Protein AF-A0A318SWR9-F1 (afdb_monomer_lite)

Secondary structure (DSSP, 8-state):
--------------------SSSSHHHHHHHHHHT---------HHHHHHHHHHHHHHTS-HHHHHHHHHHHHHH-TTTTTTTTTTSS--

Organism: NCBI:txid54067

Sequence (90 aa):
MQLDLLSSNPGNEKRKGRPPIHADAAARKRAHRANVSRIDYSDDAAHVAKMQEIADQLGCSLAELMRSMTRVALTNRNWRQLGLYGSKGH

Structure (mmCIF, N/CA/C/O backbone):
data_AF-A0A318SWR9-F1
#
_entry.id   AF-A0A318SWR9-F1
#
loop_
_atom_site.group_PDB
_atom_site.id
_atom_site.type_symbol
_atom_site.label_atom_id
_atom_site.label_alt_id
_atom_site.label_comp_id
_atom_site.label_asym_id
_atom_site.label_entity_id
_atom_site.label_seq_id
_atom_site.pdbx_PDB_ins_code
_atom_site.Cartn_x
_atom_site.Cartn_y
_atom_site.Cartn_z
_atom_site.occupancy
_atom_site.B_iso_or_equiv
_atom_site.auth_seq_id
_atom_site.auth_comp_id
_atom_site.auth_asym_id
_atom_site.auth_atom_id
_atom_site.pdbx_PDB_model_n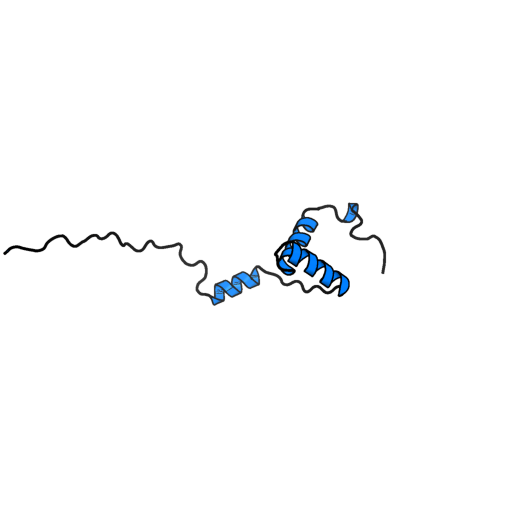um
ATOM 1 N N . MET A 1 1 ? -11.790 -9.269 -74.970 1.00 45.34 1 MET A N 1
ATOM 2 C CA . MET A 1 1 ? -10.362 -9.649 -74.907 1.00 45.34 1 MET A 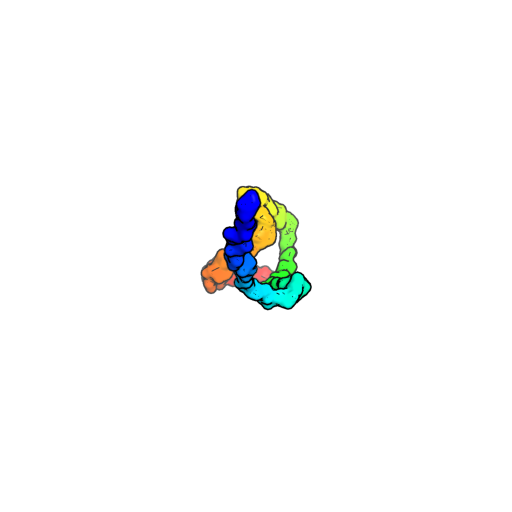CA 1
ATOM 3 C C . MET A 1 1 ? -9.565 -8.418 -74.505 1.00 45.34 1 MET A C 1
ATOM 5 O O . MET A 1 1 ? -9.949 -7.345 -74.944 1.00 45.34 1 MET A O 1
ATOM 9 N N . GLN A 1 2 ? -8.483 -8.635 -73.745 1.00 41.25 2 GLN A N 1
ATOM 10 C CA . GLN A 1 2 ? -7.557 -7.687 -73.091 1.00 41.25 2 GLN A CA 1
ATOM 11 C C . GLN A 1 2 ? -8.042 -7.069 -71.777 1.00 41.25 2 GLN A C 1
ATOM 13 O O . GLN A 1 2 ? -9.149 -6.554 -71.718 1.00 41.25 2 GLN A O 1
ATOM 18 N N . LEU A 1 3 ? -7.236 -6.971 -70.726 1.00 41.66 3 LEU A N 1
ATOM 19 C CA . LEU A 1 3 ? -6.163 -7.793 -70.141 1.00 41.66 3 LEU A CA 1
ATOM 20 C C . LEU A 1 3 ? -5.942 -7.109 -68.778 1.00 41.66 3 LEU A C 1
ATOM 22 O O . LEU A 1 3 ? -5.906 -5.878 -68.726 1.00 41.66 3 LEU A O 1
ATOM 26 N N . ASP A 1 4 ? -5.826 -7.875 -67.698 1.00 48.06 4 ASP A N 1
ATOM 27 C CA . ASP A 1 4 ? -5.424 -7.382 -66.380 1.00 48.06 4 ASP A CA 1
ATOM 28 C C . ASP A 1 4 ? -4.173 -6.499 -66.469 1.00 48.06 4 ASP A C 1
ATOM 30 O O . ASP A 1 4 ? -3.234 -6.884 -67.153 1.00 48.06 4 ASP A O 1
ATOM 34 N N . LEU A 1 5 ? -4.119 -5.373 -65.749 1.00 50.00 5 LEU A N 1
ATOM 35 C CA . LEU A 1 5 ? -2.892 -4.889 -65.102 1.00 50.00 5 LEU A CA 1
ATOM 36 C C . LEU A 1 5 ? -3.196 -3.657 -64.233 1.00 50.00 5 LEU A C 1
ATOM 38 O O . LEU A 1 5 ? -3.498 -2.588 -64.751 1.00 50.00 5 LEU A O 1
ATOM 42 N N . LEU A 1 6 ? -3.091 -3.848 -62.912 1.00 46.84 6 LEU A N 1
ATOM 43 C CA . LEU A 1 6 ? -2.599 -2.924 -61.863 1.00 46.84 6 LEU A CA 1
ATOM 44 C C . LEU A 1 6 ? -3.181 -3.302 -60.485 1.00 46.84 6 LEU A C 1
ATOM 46 O O . LEU A 1 6 ? -3.578 -2.464 -59.680 1.00 46.84 6 LEU A O 1
ATOM 50 N N . SER A 1 7 ? -3.169 -4.602 -60.171 1.00 53.81 7 SER A N 1
ATOM 51 C CA . SER A 1 7 ? -3.027 -5.043 -58.784 1.00 53.81 7 SER A CA 1
ATOM 52 C C . SER A 1 7 ? -1.559 -4.894 -58.405 1.00 53.81 7 SER A C 1
ATOM 54 O O . SER A 1 7 ? -0.746 -5.738 -58.774 1.00 53.81 7 SER A O 1
ATOM 56 N N . SER A 1 8 ? -1.218 -3.823 -57.694 1.00 45.72 8 SER A N 1
ATOM 57 C CA . SER A 1 8 ? -0.077 -3.763 -56.773 1.00 45.72 8 SER A CA 1
ATOM 58 C C . SER A 1 8 ? -0.161 -2.458 -55.992 1.00 45.72 8 SER A C 1
ATOM 60 O O . SER A 1 8 ? 0.350 -1.432 -56.422 1.00 45.72 8 SER A O 1
ATOM 62 N N . ASN A 1 9 ? -0.826 -2.493 -54.840 1.00 50.78 9 ASN A N 1
ATOM 63 C CA . ASN A 1 9 ? -0.669 -1.466 -53.819 1.00 50.78 9 ASN A CA 1
ATOM 64 C C . ASN A 1 9 ? 0.380 -1.990 -52.817 1.00 50.78 9 ASN A C 1
ATOM 66 O O . ASN A 1 9 ? 0.016 -2.775 -51.939 1.00 50.78 9 ASN A O 1
ATOM 70 N N . PRO A 1 10 ? 1.680 -1.645 -52.926 1.00 47.91 10 PRO A N 1
ATOM 71 C CA . PRO A 1 10 ? 2.714 -2.145 -52.017 1.00 47.91 10 PRO A CA 1
ATOM 72 C C . PRO A 1 10 ? 2.729 -1.359 -50.691 1.00 47.91 10 PRO A C 1
ATOM 74 O O . PRO A 1 10 ? 3.780 -1.055 -50.143 1.00 47.91 10 PRO A O 1
ATOM 77 N N . GLY A 1 11 ? 1.556 -0.998 -50.166 1.00 43.16 11 GLY A N 1
ATOM 78 C CA . GLY A 1 11 ? 1.410 -0.108 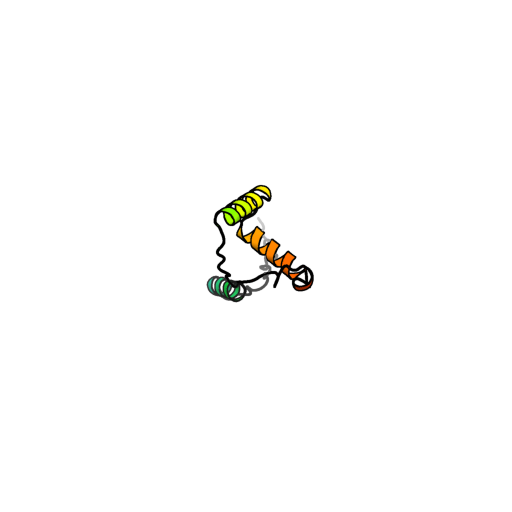-49.012 1.00 43.16 11 GLY A CA 1
ATOM 79 C C . GLY A 1 11 ? 1.290 -0.800 -47.653 1.00 43.16 11 GLY A C 1
ATOM 80 O O . GLY A 1 11 ? 0.982 -0.129 -46.673 1.00 43.16 11 GLY A O 1
ATOM 81 N N . ASN A 1 12 ? 1.496 -2.120 -47.565 1.00 49.97 12 ASN A N 1
ATOM 82 C CA . ASN A 1 12 ? 1.496 -2.846 -46.288 1.00 49.97 12 ASN A CA 1
ATOM 83 C C . ASN A 1 12 ? 2.917 -3.251 -45.868 1.00 49.97 12 ASN A C 1
ATOM 85 O O . ASN A 1 12 ? 3.160 -4.375 -45.418 1.00 49.97 12 ASN A O 1
ATOM 89 N N . GLU A 1 13 ? 3.879 -2.335 -46.023 1.00 54.41 13 GLU A N 1
ATOM 90 C CA . GLU A 1 13 ? 5.126 -2.421 -45.270 1.00 54.41 13 GLU A CA 1
ATOM 91 C C . GLU A 1 13 ? 4.764 -2.394 -43.788 1.00 54.41 13 GLU A C 1
ATOM 93 O O . GLU A 1 13 ? 4.347 -1.374 -43.235 1.00 54.41 13 GLU A O 1
ATOM 98 N N . LYS A 1 14 ? 4.860 -3.571 -43.164 1.00 58.94 14 LYS A N 1
ATOM 99 C CA . LYS A 1 14 ? 4.692 -3.803 -41.731 1.00 58.94 14 LYS A CA 1
ATOM 100 C C . LYS A 1 14 ? 5.313 -2.629 -40.980 1.00 58.94 14 LYS A C 1
ATOM 102 O O . LYS A 1 14 ? 6.538 -2.540 -40.916 1.00 58.94 14 LYS A O 1
ATOM 107 N N . ARG A 1 15 ? 4.489 -1.742 -40.406 1.00 57.88 15 ARG A N 1
ATOM 108 C CA . ARG A 1 15 ? 4.966 -0.722 -39.466 1.00 57.88 15 ARG A CA 1
ATOM 109 C C . ARG A 1 15 ? 5.732 -1.482 -38.392 1.00 57.88 15 ARG A C 1
ATOM 111 O O . ARG A 1 15 ? 5.117 -2.165 -37.573 1.00 57.88 15 ARG A O 1
ATOM 118 N N . LYS A 1 16 ? 7.067 -1.451 -38.452 1.00 61.47 16 LYS A N 1
ATOM 119 C CA . LYS A 1 16 ? 7.932 -2.056 -37.442 1.00 61.47 16 LYS A CA 1
ATOM 120 C C . LYS A 1 16 ? 7.672 -1.266 -36.171 1.00 61.47 16 LYS A C 1
ATOM 122 O O . LYS A 1 16 ? 8.252 -0.206 -35.955 1.00 61.47 16 LYS A O 1
ATOM 127 N N . GLY A 1 17 ? 6.721 -1.749 -35.375 1.00 69.12 17 GLY A N 1
ATOM 128 C CA . GLY A 1 17 ? 6.492 -1.250 -34.033 1.00 69.12 17 GLY A CA 1
ATOM 129 C C . GLY A 1 17 ? 7.803 -1.282 -33.254 1.00 69.12 17 GLY A C 1
ATOM 130 O O . GLY A 1 17 ? 8.732 -2.015 -33.611 1.00 69.12 17 GLY A O 1
ATOM 131 N N . ARG A 1 18 ? 7.885 -0.466 -32.199 1.00 67.50 18 ARG A N 1
ATOM 132 C CA . ARG A 1 18 ? 9.051 -0.439 -31.314 1.00 67.50 18 ARG A CA 1
ATOM 133 C C . ARG A 1 18 ? 9.447 -1.883 -30.972 1.00 67.50 18 ARG A C 1
ATOM 135 O O . ARG A 1 18 ? 8.570 -2.630 -30.527 1.00 67.50 18 ARG A O 1
ATOM 142 N N . PRO A 1 19 ? 10.714 -2.285 -31.184 1.00 70.88 19 PRO A N 1
ATOM 143 C CA . PRO A 1 19 ? 11.138 -3.635 -30.852 1.00 70.88 19 PRO A CA 1
ATOM 144 C C . PRO A 1 19 ? 10.816 -3.922 -29.379 1.00 70.88 19 PRO A C 1
ATOM 146 O O . PRO A 1 19 ? 10.904 -3.011 -28.542 1.00 70.88 19 PRO A O 1
ATOM 149 N N . PRO A 1 20 ? 10.386 -5.152 -29.052 1.00 69.56 20 PRO A N 1
ATOM 150 C CA . PRO A 1 20 ? 10.019 -5.495 -27.690 1.00 69.56 20 PRO A CA 1
ATOM 151 C C . PRO A 1 20 ? 11.225 -5.280 -26.768 1.00 69.56 20 PRO A C 1
ATOM 153 O O . PRO A 1 20 ? 12.311 -5.793 -27.010 1.00 69.56 20 PRO A O 1
ATOM 156 N N . ILE A 1 21 ? 11.022 -4.495 -25.705 1.00 79.25 21 ILE A N 1
ATOM 157 C CA . ILE A 1 21 ? 12.058 -4.155 -24.709 1.00 79.25 21 ILE A CA 1
ATOM 158 C C . ILE A 1 21 ? 12.559 -5.416 -23.986 1.00 79.25 21 ILE A C 1
ATOM 160 O O . ILE A 1 21 ? 13.688 -5.468 -23.507 1.00 79.25 21 ILE A O 1
ATOM 164 N N . HIS A 1 22 ? 11.705 -6.436 -23.894 1.00 81.94 22 HIS A N 1
ATOM 165 C CA . HIS A 1 22 ? 11.999 -7.704 -23.244 1.00 81.94 22 HIS A CA 1
ATOM 166 C C . HIS A 1 22 ? 12.017 -8.827 -24.276 1.00 81.94 22 HIS A C 1
ATOM 168 O O . HIS A 1 22 ? 11.138 -8.882 -25.134 1.00 81.94 22 HIS A O 1
ATOM 174 N N . ALA A 1 23 ? 12.987 -9.734 -24.144 1.00 77.38 23 ALA A N 1
ATOM 175 C CA . ALA A 1 23 ? 13.144 -10.883 -25.033 1.00 77.38 23 ALA A CA 1
ATOM 176 C C . ALA A 1 23 ? 11.911 -11.806 -25.033 1.00 77.38 23 ALA A C 1
ATOM 178 O O . ALA A 1 23 ? 11.554 -12.356 -26.069 1.00 77.38 23 ALA A O 1
ATOM 179 N N . ASP A 1 24 ? 11.236 -11.945 -23.887 1.00 85.06 24 ASP A N 1
ATOM 180 C CA . ASP A 1 24 ? 10.031 -12.756 -23.729 1.00 85.06 24 ASP A CA 1
ATOM 181 C C . ASP A 1 24 ? 9.130 -12.258 -22.572 1.00 85.06 24 ASP A C 1
ATOM 183 O O . ASP A 1 24 ? 9.431 -11.310 -21.830 1.00 85.06 24 ASP A O 1
ATOM 187 N N . ALA A 1 25 ? 7.973 -12.908 -22.401 1.00 80.38 25 ALA A N 1
ATOM 188 C CA . ALA A 1 25 ? 7.037 -12.591 -21.323 1.00 80.38 25 ALA A CA 1
ATOM 189 C C . ALA A 1 25 ? 7.610 -12.886 -19.923 1.00 80.38 25 ALA A C 1
ATOM 191 O O . ALA A 1 25 ? 7.210 -12.235 -18.951 1.00 80.38 25 ALA A O 1
ATOM 192 N N . ALA A 1 26 ? 8.533 -13.844 -19.804 1.00 81.62 26 ALA A N 1
ATOM 193 C CA . ALA A 1 26 ? 9.184 -14.193 -18.546 1.00 81.62 26 ALA A CA 1
ATOM 194 C C . ALA A 1 26 ? 10.169 -13.100 -18.101 1.00 81.62 26 ALA A C 1
ATOM 196 O O . ALA A 1 26 ? 10.144 -12.690 -16.939 1.00 81.62 26 ALA A O 1
ATOM 197 N N . ALA A 1 27 ? 10.957 -12.555 -19.025 1.00 80.62 27 ALA A N 1
ATOM 198 C CA . ALA A 1 27 ? 11.851 -11.424 -18.828 1.00 80.62 27 ALA A CA 1
ATOM 199 C C . ALA A 1 27 ? 11.069 -10.171 -18.433 1.00 80.62 27 ALA A C 1
ATOM 201 O O . ALA A 1 27 ? 11.460 -9.486 -17.490 1.00 80.62 27 ALA A O 1
ATOM 202 N N . ARG A 1 28 ? 9.906 -9.922 -19.053 1.00 81.56 28 ARG A N 1
ATOM 203 C CA . ARG A 1 28 ? 8.996 -8.845 -18.626 1.00 81.56 28 ARG A CA 1
ATOM 204 C C . ARG A 1 28 ? 8.550 -9.016 -17.171 1.00 81.56 28 ARG A C 1
ATOM 206 O O . ARG A 1 28 ? 8.612 -8.069 -16.391 1.00 81.56 28 ARG A O 1
ATOM 213 N N . LYS A 1 29 ? 8.117 -10.222 -16.782 1.00 82.06 29 LYS A N 1
ATOM 214 C CA . LYS A 1 29 ? 7.708 -10.517 -15.395 1.00 82.06 29 LYS A CA 1
ATOM 215 C C . LYS A 1 29 ? 8.878 -10.378 -14.416 1.00 82.06 29 LYS A C 1
ATOM 217 O O . LYS A 1 29 ? 8.686 -9.842 -13.328 1.00 82.06 29 LYS A O 1
ATOM 222 N N . ARG A 1 30 ? 10.080 -10.823 -14.795 1.00 79.00 30 ARG A N 1
ATOM 223 C CA . ARG A 1 30 ? 11.299 -10.708 -13.980 1.00 79.00 30 ARG A CA 1
ATOM 224 C C . ARG A 1 30 ? 11.700 -9.248 -13.774 1.00 79.00 30 ARG A C 1
ATOM 226 O O . ARG A 1 30 ? 11.922 -8.854 -12.638 1.00 79.00 30 ARG A O 1
ATOM 233 N N . ALA A 1 31 ? 11.715 -8.447 -14.838 1.00 80.56 31 ALA A N 1
ATOM 234 C CA . ALA A 1 31 ? 12.001 -7.016 -14.764 1.00 80.56 31 ALA A CA 1
ATOM 235 C C . ALA A 1 31 ? 10.962 -6.268 -13.914 1.00 80.56 31 ALA A C 1
ATOM 237 O O . ALA A 1 31 ? 11.319 -5.419 -13.104 1.00 80.56 31 ALA A O 1
ATOM 238 N N . HIS A 1 32 ? 9.679 -6.619 -14.039 1.00 77.69 32 HIS A N 1
ATOM 239 C CA . HIS A 1 32 ? 8.634 -6.048 -13.192 1.00 77.69 32 HIS A CA 1
ATOM 240 C C . HIS A 1 32 ? 8.854 -6.374 -11.708 1.00 77.69 32 HIS A C 1
ATOM 242 O O . HIS A 1 32 ? 8.821 -5.471 -10.883 1.00 77.69 32 HIS A O 1
ATOM 248 N N . ARG A 1 33 ? 9.145 -7.637 -11.372 1.00 75.06 33 ARG A N 1
ATOM 249 C CA . ARG A 1 33 ? 9.448 -8.047 -9.990 1.00 75.06 33 ARG A CA 1
ATOM 250 C C . ARG A 1 33 ? 10.727 -7.407 -9.448 1.00 75.06 33 ARG A C 1
ATOM 252 O O . ARG A 1 33 ? 10.765 -7.075 -8.277 1.00 75.06 33 ARG A O 1
ATOM 259 N N . ALA A 1 34 ? 11.744 -7.199 -10.283 1.00 80.50 34 ALA A N 1
ATOM 260 C CA . ALA A 1 34 ? 12.970 -6.506 -9.879 1.00 80.50 34 ALA A CA 1
ATOM 261 C C . ALA A 1 34 ? 12.728 -5.028 -9.520 1.00 80.50 34 ALA A C 1
ATOM 263 O O . ALA A 1 34 ? 13.452 -4.468 -8.707 1.00 80.50 34 ALA A O 1
ATOM 264 N N . ASN A 1 35 ? 11.695 -4.411 -10.099 1.00 78.50 35 ASN A N 1
ATOM 265 C CA . ASN A 1 35 ? 11.338 -3.009 -9.873 1.00 78.50 35 ASN A CA 1
ATOM 266 C C . ASN A 1 35 ? 10.226 -2.816 -8.829 1.00 78.50 35 ASN A C 1
ATOM 268 O O . ASN A 1 35 ? 9.815 -1.683 -8.578 1.00 78.50 35 ASN A O 1
ATOM 272 N N . VAL A 1 36 ? 9.698 -3.900 -8.254 1.00 79.19 36 VAL A N 1
ATOM 273 C CA . VAL A 1 36 ? 8.612 -3.855 -7.273 1.00 79.19 36 VAL A CA 1
ATOM 274 C C . VAL A 1 36 ? 9.036 -4.624 -6.032 1.00 79.19 36 VAL A C 1
ATOM 276 O O . VAL A 1 36 ? 9.114 -5.849 -6.044 1.00 79.19 36 VAL A O 1
ATOM 279 N N . SER A 1 37 ? 9.253 -3.897 -4.942 1.00 81.00 37 SER A N 1
ATOM 280 C CA . SER A 1 37 ? 9.451 -4.494 -3.624 1.00 81.00 37 SER A CA 1
ATOM 281 C C . SER A 1 37 ? 8.103 -4.750 -2.959 1.00 81.00 37 SER A C 1
ATOM 283 O O . SER A 1 37 ? 7.216 -3.894 -2.986 1.00 81.00 37 SER A O 1
ATOM 285 N N . ARG A 1 38 ? 7.954 -5.927 -2.348 1.00 84.50 38 ARG A N 1
ATOM 286 C CA . ARG A 1 38 ? 6.808 -6.249 -1.496 1.00 84.50 38 ARG A CA 1
ATOM 287 C C . ARG A 1 38 ? 7.116 -5.817 -0.065 1.00 84.50 38 ARG A C 1
ATOM 289 O O . ARG A 1 38 ? 8.204 -6.083 0.432 1.00 84.50 38 ARG A O 1
ATOM 296 N N . ILE A 1 39 ? 6.152 -5.161 0.566 1.00 84.62 39 ILE A N 1
ATOM 297 C CA . ILE A 1 39 ? 6.173 -4.826 1.989 1.00 84.62 39 ILE A CA 1
ATOM 298 C C . ILE A 1 39 ? 4.998 -5.577 2.600 1.00 84.62 39 ILE A C 1
ATOM 300 O O . ILE A 1 39 ? 3.860 -5.361 2.182 1.00 84.62 39 ILE A O 1
ATOM 304 N N . ASP A 1 40 ? 5.275 -6.483 3.533 1.00 88.56 40 ASP A N 1
ATOM 305 C CA . ASP A 1 40 ? 4.227 -7.122 4.322 1.00 88.56 40 ASP A CA 1
ATOM 306 C C . ASP A 1 40 ? 3.898 -6.216 5.516 1.00 88.56 40 ASP A C 1
ATOM 308 O O . ASP A 1 40 ? 4.791 -5.703 6.191 1.00 88.56 40 ASP A O 1
ATOM 312 N N . TYR A 1 41 ? 2.607 -5.972 5.725 1.00 86.00 41 TYR A N 1
ATOM 313 C CA . TYR A 1 41 ? 2.082 -5.060 6.736 1.00 86.00 41 TYR A CA 1
ATOM 314 C C . TYR A 1 41 ? 1.084 -5.811 7.611 1.00 86.00 41 TYR A C 1
ATOM 316 O O . TYR A 1 41 ? 0.234 -6.543 7.103 1.00 86.00 41 TYR A O 1
ATOM 324 N N . SER A 1 42 ? 1.203 -5.649 8.922 1.00 90.44 42 SER A N 1
ATOM 325 C CA . SER A 1 42 ? 0.290 -6.219 9.911 1.00 90.44 42 SER A CA 1
ATOM 326 C C . SER A 1 42 ? -0.109 -5.121 10.884 1.00 90.44 42 SER A C 1
ATOM 328 O O . SER A 1 42 ? 0.736 -4.335 11.303 1.00 90.44 42 SER A O 1
ATOM 330 N N . ASP A 1 43 ? -1.393 -5.068 11.207 1.00 91.62 43 ASP A N 1
ATOM 331 C CA . ASP A 1 43 ? -2.013 -4.057 12.063 1.00 91.62 43 ASP A CA 1
ATOM 332 C C . ASP A 1 43 ? -3.260 -4.671 12.712 1.00 91.62 43 ASP A C 1
ATOM 334 O O . ASP A 1 43 ? -3.645 -5.800 12.390 1.00 91.62 43 ASP A O 1
ATOM 338 N N . ASP A 1 44 ? -3.889 -3.931 13.617 1.00 94.75 44 ASP A N 1
ATOM 339 C CA . ASP A 1 44 ? -5.156 -4.295 14.235 1.00 94.75 44 ASP A CA 1
ATOM 340 C C . ASP A 1 44 ? -6.237 -4.542 13.166 1.00 94.75 44 ASP A C 1
ATOM 342 O O . ASP A 1 44 ? -6.408 -3.767 12.216 1.00 94.75 44 ASP A O 1
ATOM 346 N N . ALA A 1 45 ? -7.008 -5.617 13.340 1.00 93.88 45 ALA A N 1
ATOM 347 C CA . ALA A 1 45 ? -8.117 -5.970 12.464 1.00 93.88 45 ALA A CA 1
ATOM 348 C C . ALA A 1 45 ? -9.140 -4.829 12.315 1.00 93.88 45 ALA A C 1
ATOM 350 O O . ALA A 1 45 ? -9.685 -4.637 11.227 1.00 93.88 45 ALA A O 1
ATOM 351 N N . ALA A 1 46 ? -9.370 -4.039 13.368 1.00 94.12 46 ALA A N 1
ATOM 352 C CA . ALA A 1 46 ? -10.255 -2.880 13.325 1.00 94.12 46 ALA A CA 1
ATOM 353 C C . ALA A 1 46 ? -9.718 -1.773 12.401 1.00 94.12 46 ALA A C 1
ATOM 355 O O . ALA A 1 46 ? -10.483 -1.169 11.644 1.00 94.12 46 ALA A O 1
ATOM 356 N N . HIS A 1 47 ? -8.404 -1.530 12.408 1.00 93.50 47 HIS A N 1
ATOM 357 C CA . HIS A 1 47 ? -7.773 -0.579 11.490 1.00 93.50 47 HIS A CA 1
ATOM 358 C C . HIS A 1 47 ? -7.841 -1.075 10.047 1.00 93.50 47 HIS A C 1
ATOM 360 O O . HIS A 1 47 ? -8.196 -0.308 9.151 1.00 93.50 47 HIS A O 1
ATOM 366 N N . VAL A 1 48 ? -7.568 -2.363 9.821 1.00 94.88 48 VAL A N 1
ATOM 367 C CA . VAL A 1 48 ? -7.664 -2.974 8.488 1.00 94.88 48 VAL A CA 1
ATOM 368 C C . VAL A 1 48 ? -9.087 -2.882 7.937 1.00 94.88 48 VAL A C 1
ATOM 370 O O . VAL A 1 48 ? -9.260 -2.480 6.788 1.00 94.88 48 VAL A O 1
ATOM 373 N N . ALA A 1 49 ? -10.106 -3.165 8.754 1.00 96.38 49 ALA A N 1
ATOM 374 C CA . ALA A 1 49 ? -11.507 -3.035 8.355 1.00 96.38 49 ALA A CA 1
ATOM 375 C C . ALA A 1 49 ? -11.856 -1.597 7.945 1.00 96.38 49 ALA A C 1
ATOM 377 O O . ALA A 1 49 ? -12.498 -1.379 6.919 1.00 96.38 49 ALA A O 1
ATOM 378 N N . LYS A 1 50 ? -11.371 -0.605 8.697 1.00 96.88 50 LYS A N 1
ATOM 379 C CA . LYS A 1 50 ? -11.604 0.806 8.379 1.00 96.88 50 LYS A CA 1
ATOM 380 C C . LYS A 1 50 ? -10.896 1.251 7.101 1.00 96.88 50 LYS A C 1
ATOM 382 O O . LYS A 1 50 ? -11.456 2.009 6.316 1.00 96.88 50 LYS A O 1
ATOM 387 N N . MET A 1 51 ? -9.677 0.770 6.861 1.00 96.00 51 MET A N 1
ATOM 388 C CA . MET A 1 51 ? -8.987 1.024 5.594 1.00 96.00 51 MET A CA 1
ATOM 389 C C . MET A 1 51 ? -9.713 0.375 4.414 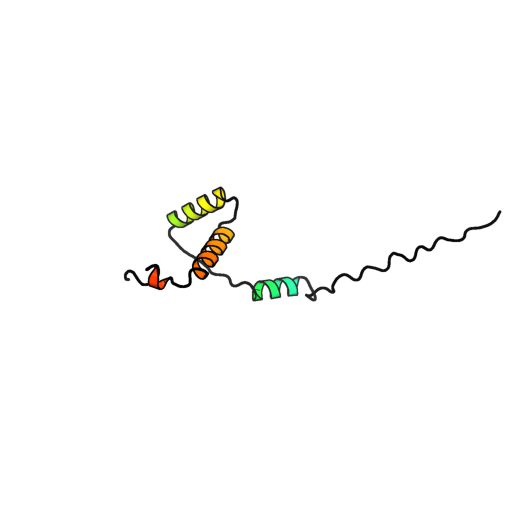1.00 96.00 51 MET A C 1
ATOM 391 O O . MET A 1 51 ? -9.777 0.976 3.345 1.00 96.00 51 MET A O 1
ATOM 395 N N . GLN A 1 52 ? -10.287 -0.816 4.605 1.00 97.00 52 GLN A N 1
ATOM 396 C CA . GLN A 1 52 ? -11.095 -1.468 3.578 1.00 97.00 52 GLN A CA 1
ATOM 397 C C . GLN A 1 52 ? -12.356 -0.658 3.260 1.00 97.00 52 GLN A C 1
ATOM 399 O O . GLN A 1 52 ? -12.621 -0.398 2.093 1.00 97.00 52 GLN A O 1
ATOM 404 N N . GLU A 1 53 ? -13.067 -0.170 4.279 1.00 97.62 53 GLU A N 1
ATOM 405 C CA . GLU A 1 53 ? -14.231 0.705 4.100 1.00 97.62 53 GLU A CA 1
ATOM 406 C C . GLU A 1 53 ? -13.881 1.964 3.286 1.00 97.62 53 GLU A C 1
ATOM 408 O O . GLU A 1 53 ? -14.592 2.327 2.350 1.00 97.62 53 GLU A O 1
ATOM 413 N N . ILE A 1 54 ? -12.754 2.614 3.598 1.00 97.12 54 ILE A N 1
ATOM 414 C CA . ILE A 1 54 ? -12.273 3.790 2.854 1.00 97.12 54 ILE A CA 1
ATOM 415 C C . ILE A 1 54 ? -11.949 3.426 1.401 1.00 97.12 54 ILE A C 1
ATOM 417 O O . ILE A 1 54 ? -12.281 4.181 0.487 1.00 97.12 54 ILE A O 1
ATOM 421 N N . ALA A 1 55 ? -11.295 2.286 1.173 1.00 97.06 55 ALA A N 1
ATOM 422 C CA . ALA A 1 55 ? -10.967 1.822 -0.170 1.00 97.06 55 ALA A CA 1
ATOM 423 C C . ALA A 1 55 ? -12.241 1.585 -1.000 1.00 97.06 55 ALA A C 1
ATOM 425 O O . ALA A 1 55 ? -12.324 2.048 -2.139 1.00 97.06 55 ALA A O 1
ATOM 426 N N . ASP A 1 56 ? -13.259 0.971 -0.394 1.00 97.81 56 ASP A N 1
ATOM 427 C CA . ASP A 1 56 ? -14.556 0.720 -1.022 1.00 97.81 56 ASP A CA 1
ATOM 428 C C . ASP A 1 56 ? -15.277 2.036 -1.365 1.00 97.81 56 ASP A C 1
ATOM 430 O O . ASP A 1 56 ? -15.764 2.199 -2.485 1.00 97.81 56 ASP A O 1
ATOM 434 N N . GLN A 1 57 ? -15.279 3.015 -0.450 1.00 97.50 57 GLN A N 1
ATOM 435 C CA . GLN A 1 57 ? -15.850 4.350 -0.690 1.00 97.50 57 GLN A CA 1
ATOM 436 C C . GLN A 1 57 ? -15.154 5.094 -1.839 1.00 97.50 57 GLN A C 1
ATOM 438 O O . GLN A 1 57 ? -15.797 5.834 -2.584 1.00 97.50 57 GLN A O 1
ATOM 443 N N . LEU A 1 58 ? -13.843 4.902 -1.992 1.00 95.75 58 LEU A N 1
ATOM 444 C CA . LEU A 1 58 ? -13.042 5.509 -3.057 1.00 95.75 58 LEU A CA 1
ATOM 445 C C . LEU A 1 58 ? -13.041 4.688 -4.357 1.00 95.75 58 LEU A C 1
ATOM 447 O O . LEU A 1 58 ? -12.477 5.140 -5.355 1.00 95.75 58 LEU A O 1
ATOM 451 N N . GLY A 1 59 ? -13.650 3.498 -4.361 1.00 96.25 59 GLY A N 1
ATOM 452 C CA . GLY A 1 59 ? -13.672 2.597 -5.511 1.00 96.25 59 GLY A CA 1
ATOM 453 C C . GLY A 1 59 ? -12.287 2.076 -5.909 1.00 96.25 59 GLY A C 1
ATOM 454 O O . GLY A 1 59 ? -12.030 1.882 -7.098 1.00 96.25 59 GLY A O 1
ATOM 455 N N . CYS A 1 60 ? -11.380 1.88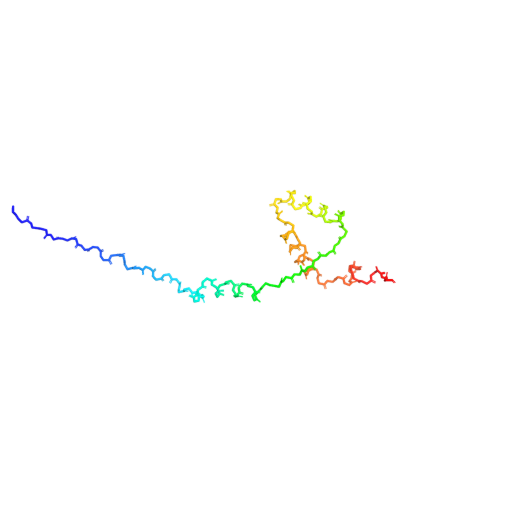0 -4.947 1.00 95.44 60 CYS A N 1
ATOM 456 C CA . CYS A 1 60 ? -10.030 1.368 -5.187 1.00 95.44 60 CYS A CA 1
ATOM 457 C C . CYS A 1 60 ? -9.707 0.156 -4.306 1.00 95.44 60 CYS A C 1
ATOM 459 O O . CYS A 1 60 ? -10.438 -0.188 -3.381 1.00 95.44 60 CYS A O 1
ATOM 461 N N . SER A 1 61 ? -8.602 -0.528 -4.596 1.00 95.75 61 SER A N 1
ATOM 462 C CA . SER A 1 61 ? -8.131 -1.622 -3.743 1.00 95.75 61 SER A CA 1
ATOM 463 C C . SER A 1 61 ? -7.396 -1.107 -2.502 1.00 95.75 61 SER A C 1
ATOM 465 O O . SER A 1 61 ? -6.737 -0.064 -2.531 1.00 95.75 61 SER A O 1
ATOM 467 N N . LEU A 1 62 ? -7.394 -1.900 -1.424 1.00 93.56 62 LEU A N 1
ATOM 468 C CA . LEU A 1 62 ? -6.634 -1.597 -0.204 1.00 93.56 62 LEU A CA 1
ATOM 469 C C . LEU A 1 62 ? -5.139 -1.358 -0.491 1.00 93.56 62 LEU A C 1
ATOM 471 O O . LEU A 1 62 ? -4.509 -0.482 0.098 1.00 93.56 62 LEU A O 1
ATOM 475 N N . ALA A 1 63 ? -4.568 -2.094 -1.448 1.00 92.25 63 ALA A N 1
ATOM 476 C CA . ALA A 1 63 ? -3.182 -1.909 -1.870 1.00 92.25 63 ALA A CA 1
ATOM 477 C C . ALA A 1 63 ? -2.945 -0.545 -2.550 1.00 92.25 63 ALA A C 1
ATOM 479 O O . ALA A 1 63 ? -1.901 0.078 -2.344 1.00 92.25 63 ALA A O 1
ATOM 480 N N . GLU A 1 64 ? -3.898 -0.062 -3.352 1.00 92.75 64 GLU A N 1
ATOM 481 C CA . GLU A 1 64 ? -3.826 1.259 -3.986 1.00 92.75 64 GLU A CA 1
ATOM 482 C C . GLU A 1 64 ? -3.996 2.392 -2.976 1.00 92.75 64 GLU A C 1
ATOM 484 O O . GLU A 1 64 ? -3.255 3.382 -3.047 1.00 92.75 64 GLU A O 1
ATOM 489 N N . LEU A 1 65 ? -4.904 2.222 -2.010 1.00 94.88 65 LEU A N 1
ATOM 490 C CA . LEU A 1 65 ? -5.057 3.134 -0.882 1.00 94.88 65 LEU A CA 1
ATOM 491 C C . LEU A 1 65 ? -3.739 3.250 -0.104 1.00 94.88 65 LEU A C 1
ATOM 493 O O . LEU A 1 65 ? -3.189 4.348 0.009 1.00 94.88 65 LEU A O 1
ATOM 497 N N . MET A 1 66 ? -3.169 2.120 0.331 1.00 93.31 66 MET A N 1
ATOM 498 C CA . MET A 1 66 ? -1.905 2.082 1.078 1.00 93.31 66 MET A CA 1
ATOM 499 C C . MET A 1 66 ? -0.759 2.725 0.294 1.00 93.31 66 MET A C 1
ATOM 501 O O . MET A 1 66 ? -0.037 3.569 0.822 1.00 93.31 66 MET A O 1
ATOM 505 N N . ARG A 1 67 ? -0.623 2.411 -1.000 1.00 90.75 67 ARG A N 1
ATOM 506 C CA . ARG A 1 67 ? 0.392 3.027 -1.869 1.00 90.75 67 ARG A CA 1
ATOM 507 C C . ARG A 1 67 ? 0.246 4.547 -1.936 1.00 90.75 67 ARG A C 1
ATOM 509 O O . ARG A 1 67 ? 1.254 5.258 -1.954 1.00 90.75 67 ARG A O 1
ATOM 516 N N . SER A 1 68 ? -0.985 5.044 -2.013 1.00 90.69 68 SER A N 1
ATOM 517 C CA . SER A 1 68 ? -1.272 6.479 -2.085 1.00 90.69 68 SER A CA 1
ATOM 518 C C . SER A 1 68 ? -0.957 7.167 -0.760 1.00 90.69 68 SER A C 1
ATOM 520 O O . SER A 1 68 ? -0.239 8.167 -0.757 1.00 90.69 68 SER A O 1
ATOM 522 N N . MET A 1 69 ? -1.379 6.575 0.360 1.00 90.75 69 MET A N 1
ATOM 523 C CA . MET A 1 69 ? -1.044 7.046 1.705 1.00 90.75 69 MET A CA 1
ATOM 524 C C . MET A 1 69 ? 0.471 7.111 1.914 1.00 90.75 69 MET A C 1
ATOM 526 O O . MET A 1 69 ? 0.981 8.157 2.305 1.00 90.75 69 MET A O 1
ATOM 530 N N . THR A 1 70 ? 1.217 6.051 1.576 1.00 88.81 70 THR A N 1
ATOM 531 C CA . THR A 1 70 ? 2.684 6.041 1.701 1.00 88.81 70 THR A CA 1
ATOM 532 C C . THR A 1 70 ? 3.331 7.150 0.875 1.00 88.81 70 THR A C 1
ATOM 534 O O . THR A 1 70 ? 4.253 7.809 1.345 1.00 88.81 70 THR A O 1
ATOM 537 N N . ARG A 1 71 ? 2.849 7.407 -0.347 1.00 87.94 71 ARG A N 1
ATOM 538 C CA . ARG A 1 71 ? 3.379 8.484 -1.198 1.00 87.94 71 ARG A CA 1
ATOM 539 C C . ARG A 1 71 ? 3.127 9.863 -0.608 1.00 87.94 71 ARG A C 1
ATOM 541 O O . ARG A 1 71 ? 4.066 10.648 -0.531 1.00 87.94 71 ARG A O 1
ATOM 548 N N . VAL A 1 72 ? 1.898 10.138 -0.170 1.00 86.38 72 VAL A N 1
ATOM 549 C CA . VAL A 1 72 ? 1.554 11.402 0.501 1.00 86.38 72 VAL A CA 1
ATOM 550 C C . VAL A 1 72 ? 2.439 11.592 1.726 1.00 86.38 72 VAL A C 1
ATOM 552 O O . VAL A 1 72 ? 3.059 12.639 1.909 1.00 86.38 72 VAL A O 1
ATOM 555 N N . ALA A 1 73 ? 2.579 10.544 2.525 1.00 83.75 73 ALA A N 1
ATOM 556 C CA . ALA A 1 73 ? 3.395 10.593 3.714 1.00 83.75 73 ALA A CA 1
ATOM 557 C C . ALA A 1 73 ? 4.875 10.881 3.361 1.00 83.75 73 ALA A C 1
ATOM 559 O O . ALA A 1 73 ? 5.474 11.787 3.932 1.00 83.75 73 ALA A O 1
ATOM 560 N N . LEU A 1 74 ? 5.450 10.237 2.339 1.00 81.38 74 LEU A N 1
ATOM 561 C CA . LEU A 1 74 ? 6.819 10.517 1.869 1.00 81.38 74 LEU A CA 1
ATOM 562 C C . LEU A 1 74 ? 7.010 11.934 1.298 1.00 81.38 74 LEU A C 1
ATOM 564 O O . LEU A 1 74 ? 8.113 12.474 1.384 1.00 81.38 74 LEU A O 1
ATOM 568 N N . THR A 1 75 ? 5.968 12.555 0.733 1.00 82.00 75 THR A N 1
ATOM 569 C CA . THR A 1 75 ? 6.050 13.960 0.290 1.00 82.00 75 THR A CA 1
ATOM 570 C C . THR A 1 75 ? 6.114 14.947 1.455 1.00 82.00 75 THR A C 1
ATOM 572 O O . THR A 1 75 ? 6.749 15.997 1.337 1.00 82.00 75 THR A O 1
ATOM 575 N N . ASN A 1 76 ? 5.554 14.591 2.612 1.00 71.94 76 ASN A N 1
ATOM 576 C CA . ASN A 1 76 ? 5.663 15.385 3.828 1.00 71.94 76 ASN A CA 1
ATOM 577 C C . ASN A 1 76 ? 7.052 15.176 4.449 1.00 71.94 76 ASN A C 1
ATOM 579 O O . ASN A 1 76 ? 7.233 14.344 5.325 1.00 71.94 76 ASN A O 1
ATOM 583 N N . ARG A 1 77 ? 8.068 15.925 3.996 1.00 59.34 77 ARG A N 1
ATOM 584 C CA . ARG A 1 77 ? 9.486 15.752 4.395 1.00 59.34 77 ARG A CA 1
ATOM 585 C C . ARG A 1 77 ? 9.786 15.866 5.897 1.00 59.34 77 ARG A C 1
ATOM 587 O O . ARG A 1 77 ? 10.909 15.564 6.292 1.00 59.34 77 ARG A O 1
ATOM 594 N N . ASN A 1 78 ? 8.838 16.292 6.735 1.00 70.44 78 ASN A N 1
ATOM 595 C CA . ASN A 1 78 ? 9.105 16.641 8.130 1.00 70.44 78 ASN A CA 1
ATOM 596 C C . ASN A 1 78 ? 8.290 15.856 9.165 1.00 70.44 78 ASN A C 1
ATOM 598 O O . ASN A 1 78 ? 7.709 16.409 10.094 1.00 70.44 78 ASN A O 1
ATOM 602 N N . TRP A 1 79 ? 8.298 14.532 9.038 1.00 69.69 79 TRP A N 1
ATOM 603 C CA . TRP A 1 79 ? 7.657 13.606 9.979 1.00 69.69 79 TRP A CA 1
ATOM 604 C C . TRP A 1 79 ? 8.064 13.832 11.438 1.00 69.69 79 TRP A C 1
ATOM 606 O O . TRP A 1 79 ? 7.236 13.701 12.336 1.00 69.69 79 TRP A O 1
ATOM 616 N N . ARG A 1 80 ? 9.330 14.213 11.667 1.00 65.12 80 ARG A N 1
ATOM 617 C CA . ARG A 1 80 ? 9.848 14.558 12.999 1.00 65.12 80 ARG A CA 1
ATOM 618 C C . ARG A 1 80 ? 9.192 15.814 13.574 1.00 65.12 80 ARG A C 1
ATOM 620 O O . ARG A 1 80 ? 8.889 15.832 14.758 1.00 65.12 80 ARG A O 1
ATOM 627 N N . GLN A 1 81 ? 8.952 16.842 12.757 1.00 66.38 81 GLN A N 1
ATOM 628 C CA . GLN A 1 81 ? 8.265 18.060 13.206 1.00 66.38 81 GLN A CA 1
ATOM 629 C C . GLN A 1 81 ? 6.771 17.839 13.448 1.00 66.38 81 GLN A C 1
ATOM 631 O O . GLN A 1 81 ? 6.203 18.471 14.330 1.00 66.38 81 GLN A O 1
ATOM 636 N N . LEU A 1 82 ? 6.144 16.922 12.706 1.00 64.88 82 LEU A N 1
ATOM 637 C CA . LEU A 1 82 ? 4.733 16.570 12.888 1.00 64.88 82 LEU A CA 1
ATOM 638 C C . LEU A 1 82 ? 4.487 15.644 14.093 1.00 64.88 82 LEU A C 1
ATOM 640 O O . LEU A 1 82 ? 3.346 15.278 14.351 1.00 64.88 82 LEU A O 1
ATOM 644 N N . GLY A 1 83 ? 5.536 15.223 14.812 1.00 62.72 83 GLY A N 1
ATOM 645 C CA . GLY A 1 83 ? 5.413 14.314 15.956 1.00 62.72 83 GLY A CA 1
ATOM 646 C C . GLY A 1 83 ? 4.962 12.893 15.591 1.00 62.72 83 GLY A C 1
ATOM 647 O O . GLY A 1 83 ? 4.697 12.096 16.487 1.00 62.72 83 GLY A O 1
ATOM 648 N N . LEU A 1 84 ? 4.911 12.560 14.295 1.00 64.56 84 LEU A N 1
ATOM 649 C CA . LEU A 1 84 ? 4.473 11.259 13.764 1.00 64.56 84 LEU A CA 1
ATOM 650 C C . LEU A 1 84 ? 5.543 10.166 13.899 1.00 64.56 84 LEU A C 1
ATOM 652 O O . LEU A 1 84 ? 5.294 9.003 13.600 1.00 64.56 84 LEU A O 1
ATOM 656 N N . TYR A 1 85 ? 6.744 10.541 14.337 1.00 60.22 85 TYR A N 1
ATOM 657 C CA . TYR A 1 85 ? 7.813 9.621 14.688 1.00 60.22 85 TYR A CA 1
ATOM 658 C C . TYR A 1 85 ? 8.501 10.116 15.963 1.00 60.22 85 TYR A C 1
ATOM 660 O O . TYR A 1 85 ? 8.996 11.243 16.000 1.00 60.22 85 TYR A O 1
ATOM 668 N N . GLY A 1 86 ? 8.539 9.273 17.000 1.00 57.22 86 GLY A N 1
ATOM 669 C CA . GLY A 1 86 ? 9.219 9.559 18.269 1.00 57.22 86 GLY A CA 1
ATOM 670 C C . GLY A 1 86 ? 8.354 10.120 19.409 1.00 57.22 86 GLY A C 1
ATOM 671 O O . GLY A 1 86 ? 8.909 10.443 20.456 1.00 57.22 86 GLY A O 1
ATOM 672 N N . SER A 1 87 ? 7.026 10.219 19.273 1.00 53.25 87 SER A N 1
ATOM 673 C CA . SER A 1 87 ? 6.143 10.603 20.386 1.00 53.25 87 SER A CA 1
ATOM 674 C C . SER A 1 87 ? 5.624 9.364 21.146 1.00 53.25 87 SER A C 1
ATOM 676 O O . SER A 1 87 ? 4.549 8.855 20.865 1.00 53.25 87 SER A O 1
ATOM 678 N N . LYS A 1 88 ? 6.416 8.920 22.143 1.00 51.97 88 LYS A N 1
ATOM 679 C CA . LYS A 1 88 ? 6.205 7.772 23.071 1.00 51.97 88 LYS A CA 1
ATOM 680 C C . LYS A 1 88 ? 6.280 6.401 22.368 1.00 51.97 88 LYS A C 1
ATOM 682 O O . LYS A 1 88 ? 5.539 6.131 21.442 1.00 51.97 88 LYS A O 1
ATOM 687 N N . GLY A 1 89 ? 7.229 5.518 22.669 1.00 46.22 89 GLY A N 1
ATOM 688 C CA . GLY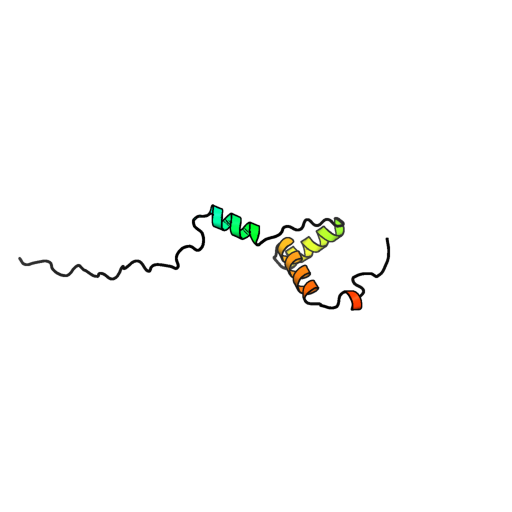 A 1 89 ? 7.559 4.986 23.990 1.00 46.22 89 GLY A CA 1
ATOM 689 C C . GLY A 1 89 ? 7.070 3.536 24.006 1.00 46.22 89 GLY A C 1
ATOM 690 O O . GLY A 1 89 ? 5.880 3.317 24.210 1.00 46.22 89 GLY A O 1
ATOM 691 N N . HIS A 1 90 ? 7.964 2.591 23.692 1.00 41.12 90 HIS A N 1
ATOM 692 C CA . HIS A 1 90 ? 7.810 1.217 24.177 1.00 41.12 90 HIS A CA 1
ATOM 693 C C . HIS A 1 90 ? 7.803 1.223 25.707 1.00 41.12 90 HIS A C 1
ATOM 695 O O . HIS A 1 90 ? 8.502 2.096 26.279 1.00 41.12 90 HIS A O 1
#

Radius of gyration: 27.28 Å; chains: 1; bounding box: 29×32×99 Å

Foldseek 3Di:
DDDDDDPDPVPPPPPPPDPDPAPDPVRVVVVVPVVDDDDDDDDDPVVVVVLCVVCVVVVHDSVVSVVVVVVVVVVVVCCVVVVVPDVDDD

pLDDT: mean 76.04, std 17.53, range [41.12, 97.81]